Protein AF-A0A369AY91-F1 (afdb_monomer)

Secondary structure (DSSP, 8-state):
--------------SS-TTHHHHHHHHHHTTS-S-HHHHHHHSSTT----HHHHHHHHHHHHHHHHHHTT-

Solvent-accessible surface area (backbone atoms only — not comparable to full-atom values): 4592 Å² total; per-residue (Å²): 133,86,80,76,76,79,79,80,72,83,72,76,75,64,93,65,68,98,52,58,67,62,55,37,49,52,41,35,72,72,59,45,45,91,54,57,66,58,44,70,73,22,71,40,94,96,55,67,68,60,66,69,59,53,51,49,35,53,54,42,51,50,50,49,52,70,76,47,64,87,122

Radius of gyration: 16.38 Å; Cα contacts (8 Å, |Δi|>4): 23; chains: 1; bounding box: 44×26×39 Å

Sequence (71 aa):
MRKVYLNISIYLFKEESPDLDSELDVVQEFRIIQSPDYWKQNAVKGKNVAGEYAAILIKRVAALLMKGGIS

Mean predicted aligned error: 9.87 Å

Organism: NCBI:txid1297424

Structure (mmCIF, N/CA/C/O backbone):
data_AF-A0A369AY91-F1
#
_entry.id   AF-A0A369AY91-F1
#
loop_
_atom_site.group_PDB
_atom_site.id
_atom_site.type_symbol
_atom_site.label_atom_id
_atom_site.label_alt_id
_atom_site.label_comp_id
_atom_site.label_asym_id
_atom_site.label_entity_id
_atom_site.label_seq_id
_atom_site.pdbx_PDB_ins_code
_atom_site.Cartn_x
_atom_site.Cartn_y
_atom_site.Cartn_z
_atom_site.occupancy
_atom_site.B_iso_or_equiv
_atom_site.auth_seq_id
_atom_site.auth_comp_id
_atom_site.auth_asym_id
_atom_site.auth_atom_id
_atom_site.pdbx_PDB_model_num
ATOM 1 N N . MET A 1 1 ? 35.414 -11.973 25.654 1.00 37.38 1 MET A N 1
ATOM 2 C CA . MET A 1 1 ? 34.636 -12.388 24.463 1.00 37.38 1 MET A CA 1
ATOM 3 C C . MET A 1 1 ? 33.712 -11.240 24.079 1.00 37.38 1 MET A C 1
ATOM 5 O O . MET A 1 1 ? 32.996 -10.750 24.942 1.00 37.38 1 MET A O 1
ATOM 9 N N . ARG A 1 2 ? 33.790 -10.738 22.840 1.00 32.41 2 ARG A N 1
ATOM 10 C CA . ARG A 1 2 ? 32.964 -9.617 22.365 1.00 32.41 2 ARG A CA 1
ATOM 11 C C . ARG A 1 2 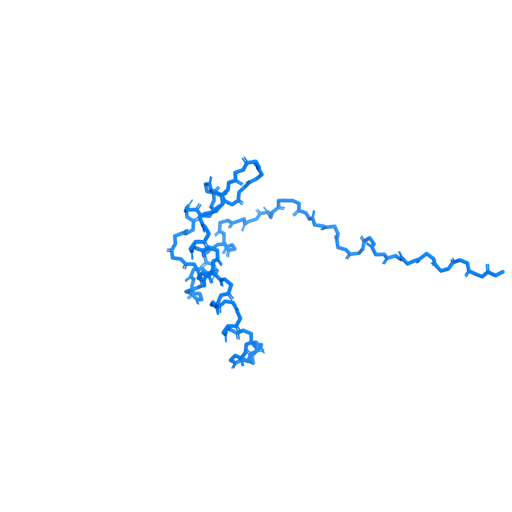? 31.525 -10.102 22.166 1.00 32.41 2 ARG A C 1
ATOM 13 O O . ARG A 1 2 ? 31.278 -10.882 21.254 1.00 32.41 2 ARG A O 1
ATOM 20 N N . LYS A 1 3 ? 30.586 -9.642 23.000 1.00 40.00 3 LYS A N 1
ATOM 21 C CA . LYS A 1 3 ? 29.163 -9.663 22.642 1.00 40.00 3 LYS A CA 1
ATOM 22 C C . LYS A 1 3 ? 28.990 -8.656 21.510 1.00 40.00 3 LYS A C 1
A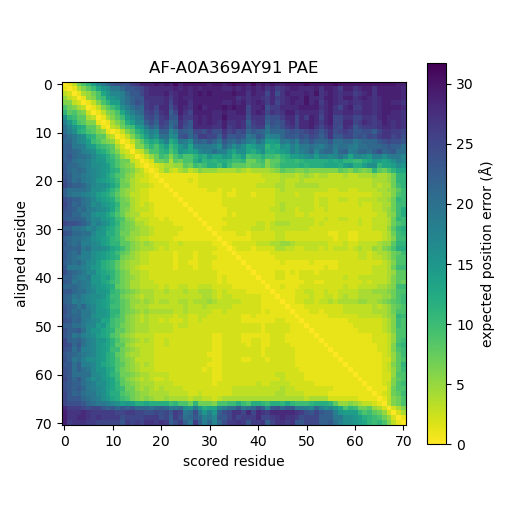TOM 24 O O . LYS A 1 3 ? 29.049 -7.451 21.737 1.00 40.00 3 LYS A O 1
ATOM 29 N N . VAL A 1 4 ? 28.873 -9.156 20.286 1.00 45.19 4 VAL A N 1
ATOM 30 C CA . VAL A 1 4 ? 28.469 -8.343 19.143 1.00 45.19 4 VAL A CA 1
ATOM 31 C C . VAL A 1 4 ? 26.999 -8.020 19.369 1.00 45.19 4 VAL A C 1
ATOM 33 O O . VAL A 1 4 ? 26.130 -8.869 19.194 1.00 45.19 4 VAL A O 1
ATOM 36 N N . TYR A 1 5 ? 26.740 -6.807 19.848 1.00 41.69 5 TYR A N 1
ATOM 37 C CA . TYR A 1 5 ? 25.430 -6.189 19.762 1.00 41.69 5 TYR A CA 1
ATOM 38 C C . TYR A 1 5 ? 25.099 -6.111 18.275 1.00 41.69 5 TYR A C 1
ATOM 40 O O . TYR A 1 5 ? 25.653 -5.280 17.555 1.00 41.69 5 TYR A O 1
ATOM 48 N N . LEU A 1 6 ? 24.261 -7.027 17.797 1.00 41.84 6 LEU A N 1
ATOM 49 C CA . LEU A 1 6 ? 23.618 -6.881 16.503 1.00 41.84 6 LEU A CA 1
ATOM 50 C C . LEU A 1 6 ? 22.742 -5.633 16.603 1.00 41.84 6 LEU A C 1
ATOM 52 O O . LEU A 1 6 ? 21.633 -5.662 17.128 1.00 41.84 6 LEU A O 1
ATOM 56 N N . ASN A 1 7 ? 23.311 -4.515 16.165 1.00 47.81 7 ASN A N 1
ATOM 57 C CA . ASN A 1 7 ? 22.632 -3.257 15.940 1.00 47.81 7 ASN A CA 1
ATOM 58 C C . ASN A 1 7 ? 21.650 -3.461 14.778 1.00 47.81 7 ASN A C 1
ATOM 60 O O . ASN A 1 7 ? 21.954 -3.140 13.637 1.00 47.81 7 ASN A O 1
ATOM 64 N N . ILE A 1 8 ? 20.499 -4.067 15.069 1.00 46.69 8 ILE A N 1
ATOM 65 C CA . ILE A 1 8 ? 19.331 -4.126 14.179 1.00 46.69 8 ILE A CA 1
ATOM 66 C C . ILE A 1 8 ? 18.295 -3.105 14.694 1.00 46.69 8 ILE A C 1
ATOM 68 O O . ILE A 1 8 ? 17.094 -3.334 14.680 1.00 46.69 8 ILE A O 1
ATOM 72 N N . SER A 1 9 ? 18.767 -1.946 15.167 1.00 47.78 9 SER A N 1
ATOM 73 C CA . SER A 1 9 ? 17.929 -0.761 15.416 1.00 47.78 9 SER A CA 1
ATOM 74 C C . SER A 1 9 ? 17.978 0.235 14.246 1.00 47.78 9 SER A C 1
ATOM 76 O O . SER A 1 9 ? 17.512 1.362 14.373 1.00 47.78 9 SER A O 1
ATOM 78 N N . ILE A 1 10 ? 18.550 -0.153 13.100 1.00 43.00 10 ILE A N 1
ATOM 79 C CA . ILE A 1 10 ? 18.872 0.749 11.977 1.00 43.00 10 ILE A CA 1
ATOM 80 C C . ILE A 1 10 ? 17.789 0.916 10.912 1.00 43.00 10 ILE A C 1
ATOM 82 O O . ILE A 1 10 ? 18.082 1.482 9.873 1.00 43.00 10 ILE A O 1
ATOM 86 N N . TYR A 1 11 ? 16.536 0.556 11.173 1.00 47.53 11 TYR A N 1
ATOM 87 C CA . TYR A 1 11 ? 15.433 1.284 10.541 1.00 47.53 11 TYR A CA 1
ATOM 88 C C . TYR A 1 11 ? 14.341 1.488 11.578 1.00 47.53 11 TYR A C 1
ATOM 90 O O . TYR A 1 11 ? 13.491 0.633 11.814 1.00 47.53 11 TYR A O 1
ATOM 98 N N . LEU A 1 12 ? 14.413 2.647 12.228 1.00 43.94 12 LEU A N 1
ATOM 99 C CA . LEU A 1 12 ? 13.277 3.291 12.859 1.00 43.94 12 LEU A CA 1
ATOM 100 C C . LEU A 1 12 ? 12.170 3.355 11.793 1.00 43.94 12 LEU A C 1
ATOM 102 O O . LEU A 1 12 ? 12.203 4.229 10.929 1.00 43.94 12 LEU A O 1
ATOM 106 N N . PHE A 1 13 ? 11.239 2.396 11.794 1.00 50.00 13 PHE A N 1
ATOM 107 C CA . PHE A 1 13 ? 9.976 2.538 11.078 1.00 50.00 13 PHE A CA 1
ATOM 108 C C . PHE A 1 13 ? 9.316 3.772 11.675 1.00 50.00 13 PHE A C 1
ATOM 110 O O . PHE A 1 13 ? 8.748 3.724 12.766 1.00 50.00 13 PHE A O 1
ATOM 117 N N . LYS A 1 14 ? 9.480 4.914 11.012 1.00 52.88 14 LYS A N 1
ATOM 118 C CA . LYS A 1 14 ? 8.699 6.089 11.340 1.00 52.88 14 LYS A CA 1
ATOM 119 C C . LYS A 1 14 ? 7.266 5.698 10.992 1.00 52.88 14 LYS A C 1
ATOM 121 O O . LYS A 1 14 ? 6.975 5.481 9.822 1.00 52.88 14 LYS A O 1
ATOM 126 N N . GLU A 1 15 ? 6.425 5.497 12.012 1.00 59.47 15 GLU A N 1
ATOM 127 C CA . GLU A 1 15 ? 5.035 5.043 11.821 1.00 59.47 15 GLU A CA 1
ATOM 128 C C . GLU A 1 15 ? 4.263 5.983 10.875 1.00 59.47 15 GLU A C 1
ATOM 130 O O . GLU A 1 15 ? 3.311 5.553 10.231 1.00 59.47 15 GLU A O 1
ATOM 135 N N . GLU A 1 16 ? 4.714 7.236 10.750 1.00 63.81 16 GLU A N 1
ATOM 136 C CA . GLU A 1 16 ? 4.133 8.258 9.887 1.00 63.81 16 GLU A CA 1
ATOM 137 C C . GLU A 1 16 ? 5.146 8.776 8.858 1.00 63.81 16 GLU A C 1
ATOM 139 O O . GLU A 1 16 ? 6.219 9.295 9.201 1.00 63.81 16 GLU A O 1
ATOM 144 N N . SER A 1 17 ? 4.77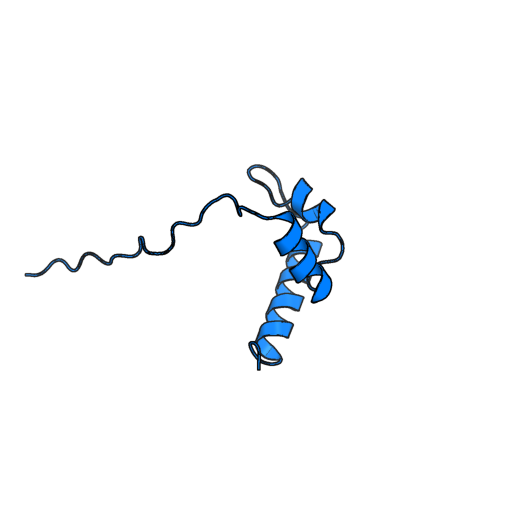1 8.681 7.583 1.00 72.19 17 SER A N 1
ATOM 145 C CA . SER A 1 17 ? 5.427 9.448 6.532 1.00 72.19 17 SER A CA 1
ATOM 146 C C . SER A 1 17 ? 5.095 10.938 6.692 1.00 72.19 17 SER A C 1
ATOM 148 O O . SER A 1 17 ? 3.939 11.273 6.959 1.00 72.19 17 SER A O 1
ATOM 150 N N . PRO A 1 18 ? 6.074 11.849 6.518 1.00 75.81 18 PRO A N 1
ATOM 151 C CA . PRO A 1 18 ? 5.804 13.283 6.478 1.00 75.81 18 PRO A CA 1
ATOM 152 C C . PRO A 1 18 ? 4.929 13.708 5.286 1.00 75.81 18 PRO A C 1
ATOM 154 O O . PRO A 1 18 ? 4.424 14.826 5.313 1.00 75.81 18 PRO A O 1
ATOM 157 N N . ASP A 1 19 ? 4.764 12.860 4.264 1.00 87.38 19 ASP A N 1
ATOM 158 C CA . ASP A 1 19 ? 4.032 13.187 3.038 1.00 87.38 19 ASP A CA 1
ATOM 159 C C . ASP A 1 19 ? 3.339 11.952 2.430 1.00 87.38 19 ASP A C 1
ATOM 161 O O . ASP A 1 19 ? 3.607 11.518 1.311 1.00 87.38 19 ASP A O 1
ATOM 165 N N . LEU A 1 20 ? 2.444 11.351 3.217 1.00 88.06 20 LEU A N 1
ATOM 166 C CA . LEU A 1 20 ? 1.698 10.153 2.819 1.00 88.06 20 LEU A CA 1
ATOM 167 C C . LEU A 1 20 ? 0.896 10.348 1.518 1.00 88.06 20 LEU A C 1
ATOM 169 O O . LEU A 1 20 ? 0.723 9.395 0.761 1.00 88.06 20 LEU A O 1
ATOM 173 N N . ASP A 1 21 ? 0.382 11.554 1.265 1.00 91.25 21 ASP A N 1
ATOM 174 C CA . ASP A 1 21 ? -0.403 11.829 0.060 1.00 91.25 21 ASP A CA 1
ATOM 175 C C . ASP A 1 21 ? 0.468 11.729 -1.199 1.00 91.25 21 ASP A C 1
ATOM 177 O O . ASP A 1 21 ? 0.108 10.987 -2.115 1.00 91.25 21 ASP A O 1
ATOM 181 N N . SER A 1 22 ? 1.648 12.364 -1.223 1.00 90.50 22 SER A N 1
ATOM 182 C CA . SER A 1 22 ? 2.528 12.270 -2.395 1.00 90.50 22 SER A CA 1
ATOM 183 C C . SER A 1 22 ? 3.068 10.855 -2.613 1.00 90.50 22 SER A C 1
ATOM 185 O O . SER A 1 22 ? 3.183 10.397 -3.750 1.00 90.50 22 SER A O 1
ATOM 187 N N . GLU A 1 23 ? 3.337 10.107 -1.541 1.00 91.81 23 GLU A N 1
ATOM 188 C CA . GLU A 1 23 ? 3.754 8.706 -1.636 1.00 91.81 23 GLU A CA 1
ATOM 189 C C . GLU A 1 23 ? 2.675 7.824 -2.269 1.00 91.81 23 GLU A C 1
ATOM 191 O O . GLU A 1 23 ? 2.973 6.981 -3.120 1.00 91.81 23 GLU A O 1
ATOM 196 N N . LEU A 1 24 ? 1.410 8.012 -1.884 1.00 93.56 24 LEU A N 1
ATOM 197 C CA . LEU A 1 24 ? 0.303 7.264 -2.473 1.00 93.56 24 LEU A CA 1
ATOM 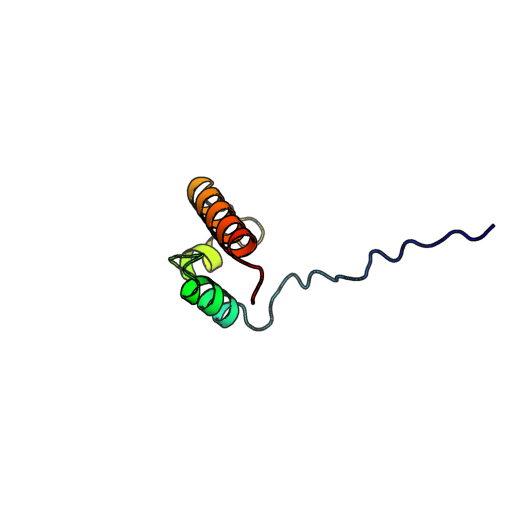198 C C . LEU A 1 24 ? 0.053 7.661 -3.930 1.00 93.56 24 LEU A C 1
ATOM 200 O O . LEU A 1 24 ? -0.274 6.782 -4.733 1.00 93.56 24 LEU A O 1
ATOM 204 N N . ASP A 1 25 ? 0.261 8.928 -4.284 1.00 91.38 25 ASP A N 1
ATOM 205 C CA . ASP A 1 25 ? 0.185 9.399 -5.668 1.00 91.38 25 ASP A CA 1
ATOM 206 C C . ASP A 1 25 ? 1.251 8.725 -6.542 1.00 91.38 25 ASP A C 1
ATOM 208 O O . ASP A 1 25 ? 0.929 8.205 -7.612 1.00 91.38 25 ASP A O 1
ATOM 212 N N . VAL A 1 26 ? 2.495 8.609 -6.060 1.00 91.81 26 VAL A N 1
ATOM 213 C CA . VAL A 1 26 ? 3.562 7.874 -6.764 1.00 91.81 26 VAL A CA 1
ATOM 214 C C . VAL A 1 26 ? 3.157 6.414 -6.987 1.00 91.81 26 VAL A C 1
ATOM 216 O O . VAL A 1 26 ? 3.229 5.890 -8.100 1.00 91.81 26 VAL A O 1
ATOM 219 N N . VAL A 1 27 ? 2.674 5.727 -5.949 1.00 91.75 27 VAL A N 1
ATOM 220 C CA . VAL A 1 27 ?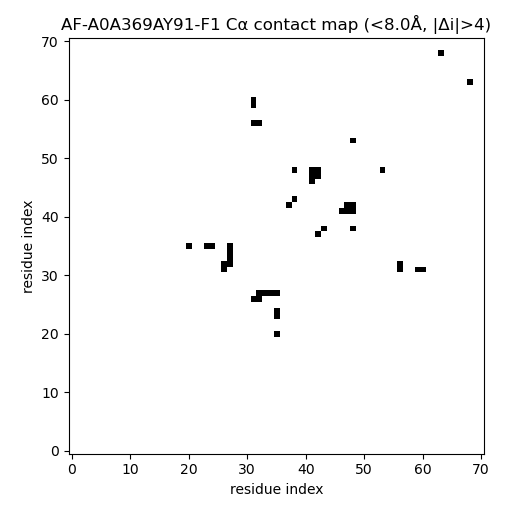 2.251 4.318 -6.060 1.00 91.75 27 VAL A CA 1
ATOM 221 C C . VAL A 1 27 ? 1.053 4.167 -7.018 1.00 91.75 27 VAL A C 1
ATOM 223 O O . VAL A 1 27 ? 0.928 3.145 -7.709 1.00 91.75 27 VAL A O 1
ATOM 226 N N . GLN A 1 28 ? 0.180 5.173 -7.106 1.00 94.94 28 GLN A N 1
ATOM 227 C CA . GLN A 1 28 ? -0.908 5.222 -8.084 1.00 94.94 28 GLN A CA 1
ATOM 228 C C . GLN A 1 28 ? -0.396 5.460 -9.513 1.00 94.94 28 GLN A C 1
ATOM 230 O O . GLN A 1 28 ? -0.885 4.806 -10.437 1.00 94.94 28 GLN A O 1
ATOM 235 N N . GLU A 1 29 ? 0.603 6.322 -9.711 1.00 93.56 29 GLU A N 1
ATOM 236 C CA . GLU A 1 29 ? 1.232 6.590 -11.012 1.00 93.56 29 GLU A CA 1
ATOM 237 C C . GLU A 1 29 ? 1.839 5.312 -11.611 1.00 93.56 29 GLU A C 1
ATOM 239 O O . GLU A 1 29 ? 1.592 4.974 -12.773 1.00 93.56 29 GLU A O 1
ATOM 244 N N . PHE A 1 30 ? 2.512 4.509 -10.779 1.00 91.25 30 PHE A N 1
ATOM 245 C CA . PHE A 1 30 ? 2.996 3.174 -11.152 1.00 91.25 30 PHE A CA 1
ATOM 246 C C . PHE A 1 30 ? 1.875 2.131 -11.323 1.00 91.25 30 PHE A C 1
ATOM 248 O O . PHE A 1 30 ? 2.143 0.961 -11.611 1.00 91.25 30 PHE A O 1
ATOM 255 N N . ARG A 1 31 ? 0.607 2.530 -11.159 1.00 92.44 31 ARG A N 1
ATOM 256 C CA . ARG A 1 31 ? -0.600 1.688 -11.234 1.00 92.44 31 ARG A CA 1
ATOM 257 C C . ARG A 1 31 ? -0.572 0.504 -10.270 1.00 92.44 31 ARG A C 1
ATOM 259 O O . ARG A 1 31 ? -1.254 -0.503 -10.487 1.00 92.44 31 ARG A O 1
ATOM 266 N N . ILE A 1 32 ? 0.205 0.616 -9.194 1.00 95.50 32 ILE A N 1
ATOM 267 C CA . ILE A 1 32 ? 0.307 -0.403 -8.152 1.00 95.50 32 ILE A CA 1
ATOM 268 C C . ILE A 1 32 ? -0.993 -0.403 -7.340 1.00 95.50 32 ILE A C 1
ATOM 270 O O . ILE A 1 32 ? -1.616 -1.455 -7.174 1.00 95.50 32 ILE A O 1
ATOM 274 N N . ILE A 1 33 ? -1.483 0.778 -6.957 1.00 96.00 33 ILE A N 1
ATOM 275 C CA . ILE A 1 33 ? -2.812 0.980 -6.360 1.00 96.00 33 ILE A CA 1
ATOM 276 C C . ILE A 1 33 ? -3.741 1.731 -7.322 1.00 96.00 33 ILE A C 1
ATOM 278 O O . ILE A 1 33 ? -3.286 2.358 -8.271 1.00 96.00 33 ILE A O 1
ATOM 282 N N . GLN A 1 34 ? -5.056 1.634 -7.106 1.00 91.75 34 GLN A N 1
ATOM 283 C CA . GLN A 1 34 ? -6.059 2.341 -7.924 1.00 91.75 34 GLN A CA 1
ATOM 284 C C . GLN A 1 34 ? -6.685 3.540 -7.208 1.00 91.75 34 GLN A C 1
ATOM 286 O O . GLN A 1 34 ? -6.955 4.551 -7.846 1.00 91.75 34 GLN A O 1
ATOM 291 N N . SER A 1 35 ? -6.906 3.427 -5.897 1.00 94.12 35 SER A N 1
ATOM 292 C CA . SER A 1 35 ? -7.547 4.457 -5.079 1.00 94.12 35 SER A CA 1
ATOM 293 C C . SER A 1 35 ? -6.678 4.750 -3.854 1.00 94.12 35 SER A C 1
ATOM 295 O O . SER A 1 35 ? -6.743 3.985 -2.892 1.00 94.12 35 SER A O 1
ATOM 297 N N . PRO A 1 36 ? -5.864 5.820 -3.873 1.00 94.94 36 PRO A N 1
ATOM 298 C CA . PRO A 1 36 ? -5.149 6.320 -2.698 1.00 94.94 36 PRO A CA 1
ATOM 299 C C . PRO A 1 36 ? -6.048 6.454 -1.462 1.00 94.94 36 PRO A C 1
ATOM 301 O O . PRO A 1 36 ? -5.687 6.002 -0.377 1.00 94.94 36 PRO A O 1
ATOM 304 N N . ASP A 1 37 ? -7.265 6.977 -1.638 1.00 95.19 37 ASP A N 1
ATOM 305 C CA . ASP A 1 37 ? -8.225 7.183 -0.547 1.00 95.19 37 ASP A CA 1
ATOM 306 C C . ASP A 1 37 ? -8.604 5.894 0.179 1.00 95.19 37 ASP A C 1
ATOM 308 O O . ASP A 1 37 ? -8.706 5.886 1.408 1.00 95.19 37 ASP A O 1
ATOM 312 N N . TYR A 1 38 ? -8.756 4.784 -0.550 1.00 95.62 38 TYR A N 1
ATOM 313 C CA . TYR A 1 38 ? -9.002 3.490 0.077 1.00 95.62 38 TYR A CA 1
ATOM 314 C C . TYR A 1 38 ? -7.880 3.127 1.060 1.00 95.62 38 TYR A C 1
ATOM 316 O O . TYR A 1 38 ? -8.156 2.702 2.185 1.00 95.62 38 TYR A O 1
ATOM 324 N N . TRP A 1 39 ? -6.620 3.314 0.662 1.00 94.75 39 TRP A N 1
ATOM 325 C CA . TRP A 1 39 ? -5.466 2.972 1.494 1.00 94.75 39 TRP A CA 1
ATOM 326 C C . TRP A 1 39 ? -5.344 3.915 2.692 1.00 94.75 39 TRP A C 1
ATOM 328 O O . TRP A 1 39 ? -5.198 3.424 3.808 1.00 94.75 39 TRP A O 1
ATOM 338 N N . LYS A 1 40 ? -5.560 5.225 2.515 1.00 93.00 40 LYS A N 1
ATOM 339 C CA . LYS A 1 40 ? -5.618 6.192 3.6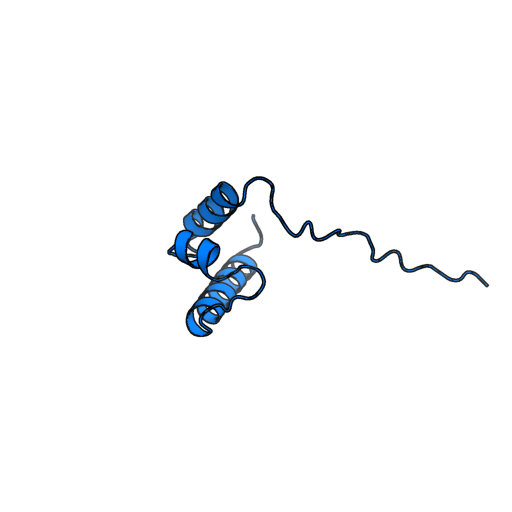32 1.00 93.00 40 LYS A CA 1
ATOM 340 C C . LYS A 1 40 ? -6.666 5.831 4.679 1.00 93.00 40 LYS A C 1
ATOM 342 O O . LYS A 1 40 ? -6.466 6.034 5.872 1.00 93.00 40 LYS A O 1
ATOM 347 N N . GLN A 1 41 ? -7.803 5.298 4.244 1.00 94.44 41 GLN A N 1
ATOM 348 C CA . GLN A 1 41 ? -8.912 5.000 5.144 1.00 94.44 41 GLN A CA 1
ATOM 349 C C . GLN A 1 41 ? -8.806 3.639 5.828 1.00 94.44 41 GLN A C 1
ATOM 351 O O . GLN A 1 41 ? -9.379 3.496 6.909 1.00 94.44 41 GLN A O 1
ATOM 356 N N . ASN A 1 42 ? -8.146 2.651 5.214 1.00 95.25 42 ASN A N 1
ATOM 357 C CA . ASN A 1 42 ? -8.201 1.244 5.637 1.00 95.25 42 ASN A CA 1
ATOM 358 C C . ASN A 1 42 ? -6.835 0.654 6.016 1.00 95.25 42 ASN A C 1
ATOM 360 O O . ASN A 1 42 ? -6.781 -0.226 6.874 1.00 95.25 42 ASN A O 1
ATOM 364 N N . ALA A 1 43 ? -5.737 1.146 5.435 1.00 92.62 43 ALA A N 1
ATOM 365 C CA . ALA A 1 43 ? -4.371 0.714 5.735 1.00 92.62 43 ALA A CA 1
ATOM 366 C C . ALA A 1 43 ? -3.732 1.587 6.827 1.00 92.62 43 ALA A C 1
ATOM 368 O O . ALA A 1 43 ? -2.628 2.102 6.680 1.00 92.62 43 ALA A O 1
ATOM 369 N N . VAL A 1 44 ? -4.457 1.759 7.931 1.00 88.62 44 VAL A N 1
ATOM 370 C CA . VAL A 1 44 ? -4.035 2.535 9.104 1.00 88.62 44 VAL A CA 1
ATOM 371 C C . VAL A 1 44 ? -4.158 1.689 10.368 1.00 88.62 44 VAL A C 1
ATOM 373 O O . VAL A 1 44 ? -4.859 0.674 10.392 1.00 88.62 44 VAL A O 1
ATOM 376 N N . LYS A 1 45 ? -3.475 2.101 11.439 1.00 85.81 45 LYS A N 1
ATOM 377 C CA . LYS A 1 45 ? -3.444 1.379 12.718 1.00 85.81 45 LYS A CA 1
ATOM 378 C C . LYS A 1 45 ? -4.855 1.066 13.228 1.00 85.81 45 LYS A C 1
ATOM 380 O O . LYS A 1 45 ? -5.706 1.946 13.322 1.00 85.81 45 LYS A O 1
ATOM 385 N N . GLY A 1 46 ? -5.090 -0.199 13.576 1.00 92.19 46 GLY A N 1
ATOM 386 C CA . GLY A 1 46 ? -6.377 -0.672 14.099 1.00 92.19 46 GLY A CA 1
ATOM 387 C C . GLY A 1 46 ? -7.459 -0.925 13.043 1.00 92.19 46 GLY A C 1
ATOM 388 O O . GLY A 1 46 ? -8.572 -1.295 13.410 1.00 92.19 46 GLY A O 1
ATOM 389 N N . LYS A 1 47 ? -7.153 -0.759 11.751 1.00 94.56 47 LYS A N 1
ATOM 390 C CA . LYS A 1 47 ? -8.043 -1.116 10.640 1.00 94.56 47 LYS A CA 1
ATOM 391 C C . LYS A 1 47 ? -7.485 -2.270 9.812 1.00 94.56 47 LYS A C 1
ATOM 393 O O . LYS A 1 47 ? -6.341 -2.683 9.980 1.00 94.56 47 LYS A O 1
ATOM 398 N N . ASN A 1 48 ? -8.338 -2.802 8.940 1.00 94.75 48 ASN A N 1
ATOM 399 C CA . ASN A 1 48 ? -8.029 -3.932 8.076 1.00 94.75 48 ASN A CA 1
ATOM 400 C C . ASN A 1 48 ? -8.141 -3.533 6.606 1.00 94.75 48 ASN A C 1
ATOM 402 O O . ASN A 1 48 ? -9.033 -2.781 6.219 1.00 94.75 48 ASN A O 1
ATOM 406 N N . VAL A 1 49 ? -7.279 -4.126 5.785 1.00 97.12 49 VAL A N 1
ATOM 407 C CA . VAL A 1 49 ? -7.354 -4.067 4.323 1.00 97.12 49 VAL A CA 1
ATOM 408 C C . VAL A 1 49 ? -8.103 -5.295 3.808 1.00 97.12 49 VAL A C 1
ATOM 410 O O . VAL A 1 49 ? -7.936 -6.400 4.327 1.00 97.12 49 VAL A O 1
ATOM 413 N N . ALA A 1 50 ? -8.914 -5.121 2.765 1.00 97.62 50 ALA A N 1
ATOM 414 C CA . ALA A 1 50 ? -9.567 -6.228 2.079 1.00 97.62 50 ALA A CA 1
ATOM 415 C C . ALA A 1 50 ? -8.511 -7.155 1.458 1.00 97.62 50 ALA A C 1
ATOM 417 O O . ALA A 1 50 ? -7.642 -6.713 0.701 1.00 97.62 50 ALA A O 1
ATOM 418 N N . GLY A 1 51 ? -8.591 -8.455 1.759 1.00 97.25 51 GLY A N 1
ATOM 419 C CA . GLY A 1 51 ? -7.570 -9.427 1.353 1.00 97.25 51 GLY A CA 1
ATOM 420 C C . GLY A 1 51 ? -7.352 -9.496 -0.162 1.00 97.25 51 GLY A C 1
ATOM 421 O O . GLY A 1 51 ? -6.221 -9.646 -0.616 1.00 97.25 51 GLY A O 1
ATOM 422 N N . GLU A 1 52 ? -8.407 -9.311 -0.956 1.00 97.44 52 GLU A N 1
ATOM 423 C CA . GLU A 1 52 ? -8.320 -9.237 -2.419 1.00 97.44 52 GLU A CA 1
ATOM 424 C C . GLU A 1 52 ? -7.482 -8.047 -2.908 1.00 97.44 52 GLU A C 1
ATOM 426 O O . GLU A 1 52 ? -6.663 -8.197 -3.818 1.00 97.44 52 GLU A O 1
ATOM 431 N N . TYR A 1 53 ? -7.603 -6.883 -2.267 1.00 96.31 53 TYR A N 1
ATOM 432 C CA . TYR A 1 53 ? -6.835 -5.694 -2.628 1.00 96.31 53 TYR A CA 1
ATOM 433 C C . TYR A 1 53 ? -5.378 -5.827 -2.194 1.00 96.31 53 TYR A C 1
ATOM 435 O O . TYR A 1 53 ? -4.480 -5.482 -2.962 1.00 96.31 53 TYR A O 1
ATOM 443 N N . ALA A 1 54 ? -5.130 -6.4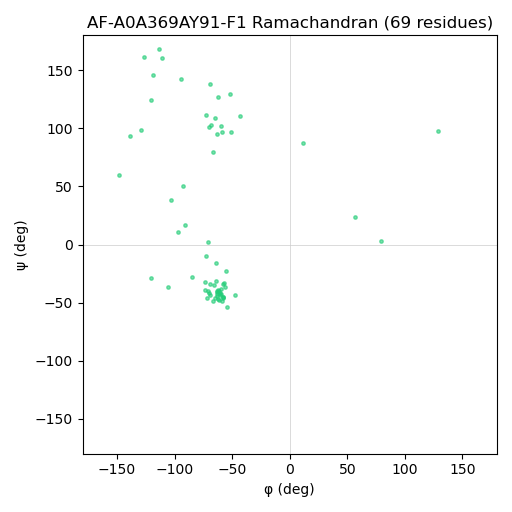12 -1.018 1.00 96.75 54 ALA A N 1
ATOM 444 C CA . ALA A 1 54 ? -3.780 -6.763 -0.585 1.00 96.75 54 ALA A CA 1
ATOM 445 C C . ALA A 1 54 ? -3.118 -7.765 -1.551 1.00 96.75 54 ALA A C 1
ATOM 447 O O . ALA A 1 54 ? -1.970 -7.579 -1.951 1.00 96.75 54 ALA A O 1
ATOM 448 N N . ALA A 1 55 ? -3.848 -8.790 -1.998 1.00 97.62 55 ALA A N 1
ATOM 449 C CA . ALA A 1 55 ? -3.337 -9.766 -2.957 1.00 97.62 55 ALA A CA 1
ATOM 450 C C . ALA A 1 55 ? -2.990 -9.126 -4.313 1.00 97.62 55 ALA A C 1
ATOM 452 O O . ALA A 1 55 ? -1.963 -9.461 -4.908 1.00 97.62 55 ALA A O 1
ATOM 453 N N . ILE A 1 56 ? -3.818 -8.199 -4.807 1.00 96.38 56 ILE A N 1
ATOM 454 C CA . ILE A 1 56 ? -3.542 -7.443 -6.038 1.00 96.38 56 ILE A CA 1
ATOM 455 C C . ILE A 1 56 ? -2.304 -6.556 -5.867 1.00 96.38 56 ILE A C 1
ATOM 457 O O . ILE A 1 56 ? -1.432 -6.573 -6.740 1.00 96.38 56 ILE A O 1
ATOM 461 N N . LEU A 1 57 ? -2.204 -5.828 -4.749 1.00 96.06 57 LEU A N 1
ATOM 462 C CA . LEU A 1 57 ? -1.051 -4.988 -4.418 1.00 96.06 57 LEU A CA 1
ATOM 463 C C . LEU A 1 57 ? 0.249 -5.802 -4.468 1.00 96.06 57 LEU A C 1
ATOM 465 O O . LEU A 1 57 ? 1.165 -5.454 -5.213 1.00 96.06 57 LEU A O 1
ATOM 469 N N . ILE A 1 58 ? 0.301 -6.922 -3.739 1.00 96.44 58 ILE A N 1
ATOM 470 C CA . ILE A 1 58 ? 1.483 -7.794 -3.661 1.00 96.44 58 ILE A CA 1
ATOM 471 C C . ILE A 1 58 ? 1.887 -8.296 -5.050 1.00 96.44 58 ILE A C 1
ATOM 473 O O . ILE A 1 58 ? 3.061 -8.228 -5.409 1.00 96.44 58 ILE A O 1
ATOM 477 N N . LYS A 1 59 ? 0.926 -8.756 -5.862 1.00 95.94 59 LYS A N 1
ATOM 478 C CA . LYS A 1 59 ? 1.200 -9.231 -7.230 1.00 95.94 59 LYS A CA 1
ATOM 479 C C . LYS A 1 59 ? 1.795 -8.134 -8.114 1.00 95.94 59 LYS A C 1
ATOM 481 O O . LYS A 1 59 ? 2.724 -8.407 -8.868 1.00 95.94 59 LYS A O 1
ATOM 486 N N . ARG A 1 60 ? 1.278 -6.904 -8.030 1.00 94.94 60 ARG A N 1
ATOM 487 C CA . ARG A 1 60 ? 1.764 -5.765 -8.827 1.00 94.94 60 ARG A CA 1
ATOM 488 C C . ARG A 1 60 ? 3.161 -5.325 -8.405 1.00 94.94 60 ARG A C 1
ATOM 490 O O . ARG A 1 60 ? 4.005 -5.119 -9.272 1.00 94.94 60 ARG A O 1
ATOM 497 N N . VAL A 1 61 ? 3.424 -5.252 -7.100 1.00 94.38 61 VAL A N 1
ATOM 498 C CA . VAL A 1 61 ? 4.764 -4.956 -6.572 1.00 94.38 61 VAL A CA 1
ATOM 499 C C . VAL A 1 61 ? 5.756 -6.045 -6.983 1.00 94.38 61 VAL A C 1
ATOM 501 O O . VAL A 1 61 ? 6.821 -5.729 -7.502 1.00 94.38 61 VAL A O 1
ATOM 504 N N . ALA A 1 62 ? 5.397 -7.324 -6.837 1.00 94.50 62 ALA A N 1
ATOM 505 C CA . ALA A 1 62 ? 6.243 -8.432 -7.277 1.00 94.50 62 ALA A CA 1
ATOM 506 C C . ALA A 1 62 ? 6.553 -8.349 -8.781 1.00 94.50 62 ALA A C 1
ATOM 508 O O . ALA A 1 62 ? 7.709 -8.467 -9.176 1.00 94.50 62 ALA A O 1
ATOM 509 N N . ALA A 1 63 ? 5.546 -8.074 -9.616 1.00 92.12 63 ALA A N 1
ATOM 510 C CA . ALA A 1 63 ? 5.742 -7.890 -11.051 1.00 92.12 63 ALA A CA 1
ATOM 511 C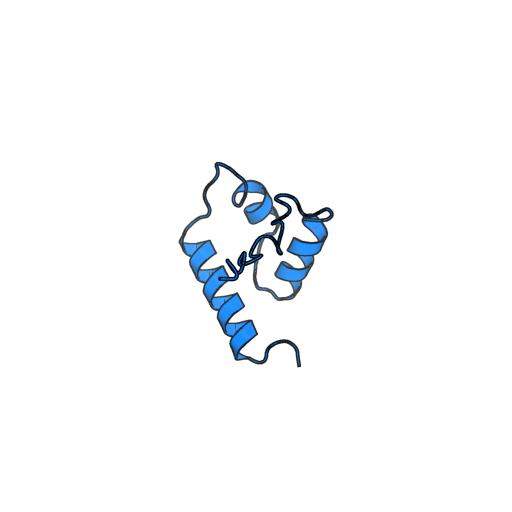 C . ALA A 1 63 ? 6.675 -6.710 -11.373 1.00 92.12 63 ALA A C 1
ATOM 513 O O . ALA A 1 63 ? 7.519 -6.840 -12.257 1.00 92.12 63 ALA A O 1
ATOM 514 N N . LEU A 1 64 ? 6.561 -5.586 -10.653 1.00 88.62 64 LEU A N 1
ATOM 515 C CA . LEU A 1 64 ? 7.460 -4.438 -10.808 1.00 88.62 64 LEU A CA 1
ATOM 516 C C . LEU A 1 64 ? 8.910 -4.815 -10.476 1.00 88.62 64 LEU A C 1
ATOM 518 O O . LEU A 1 64 ? 9.808 -4.547 -11.268 1.00 88.62 64 LEU A O 1
ATOM 522 N N . LEU A 1 65 ? 9.126 -5.493 -9.345 1.00 88.81 65 LEU A N 1
ATOM 523 C CA . LEU A 1 65 ? 10.452 -5.947 -8.918 1.00 88.81 65 LEU A CA 1
ATOM 524 C C . LEU A 1 65 ? 11.064 -6.948 -9.913 1.00 88.81 65 LEU A C 1
ATOM 526 O O . LEU A 1 65 ? 12.256 -6.885 -10.201 1.00 88.81 65 LEU A O 1
ATOM 530 N N . MET A 1 66 ? 10.246 -7.846 -10.469 1.00 89.19 66 MET A N 1
ATOM 531 C CA . MET A 1 66 ? 10.680 -8.854 -11.443 1.00 89.19 66 MET A CA 1
ATOM 5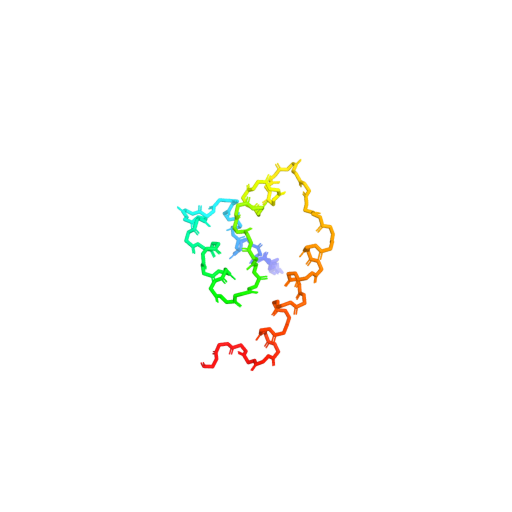32 C C . MET A 1 66 ? 10.962 -8.278 -12.834 1.00 89.19 66 MET A C 1
ATOM 534 O O . MET A 1 66 ? 11.823 -8.798 -13.538 1.00 89.19 66 MET A O 1
ATOM 538 N N . LYS A 1 67 ? 10.244 -7.226 -13.250 1.00 78.00 67 LYS A N 1
ATOM 539 C CA . LYS A 1 67 ? 10.423 -6.588 -14.566 1.00 78.00 67 LYS A CA 1
ATOM 540 C C . LYS A 1 67 ? 11.724 -5.772 -14.660 1.00 78.00 67 LYS A C 1
ATOM 542 O O . LYS A 1 67 ? 12.113 -5.386 -15.757 1.00 78.00 67 LYS A O 1
ATOM 547 N N . GLY A 1 68 ? 12.408 -5.575 -13.535 1.00 63.66 68 GLY A N 1
ATOM 548 C CA . GLY A 1 68 ? 13.684 -4.882 -13.434 1.00 63.66 68 GLY A CA 1
ATOM 549 C C . GLY A 1 68 ? 13.587 -3.825 -12.353 1.00 63.66 68 GLY A C 1
ATOM 550 O O . GLY A 1 68 ? 13.075 -2.743 -12.623 1.00 63.66 68 GLY A O 1
ATOM 551 N N . GLY A 1 69 ? 14.062 -4.136 -11.139 1.00 53.12 69 GLY A N 1
ATOM 552 C CA . GLY A 1 69 ? 14.294 -3.118 -10.117 1.00 53.12 69 GLY A CA 1
ATOM 553 C C . GLY A 1 69 ? 14.955 -1.912 -10.776 1.00 53.12 69 GLY A C 1
ATOM 554 O O . GLY A 1 69 ? 16.052 -2.063 -11.296 1.00 53.12 69 GLY A O 1
ATOM 555 N N . ILE A 1 70 ? 14.192 -0.817 -10.859 1.00 56.44 70 ILE A N 1
ATOM 556 C CA . ILE A 1 70 ? 14.500 0.502 -11.428 1.00 56.44 70 ILE A CA 1
ATOM 557 C C . ILE A 1 70 ? 15.810 0.497 -12.237 1.00 56.44 70 ILE A C 1
ATOM 559 O O . ILE A 1 70 ? 16.885 0.720 -11.684 1.00 56.44 70 ILE A O 1
ATOM 563 N N . SER A 1 71 ? 15.703 0.153 -13.526 1.00 45.94 71 SER A N 1
ATOM 564 C CA . SER A 1 71 ? 16.795 0.312 -14.503 1.00 45.94 71 SER A CA 1
ATOM 565 C C . SER A 1 71 ? 16.897 1.762 -14.945 1.00 45.94 71 SER A C 1
ATOM 567 O O . SER A 1 71 ? 15.818 2.362 -15.155 1.00 45.94 71 SER A O 1
#

pLDDT: mean 79.9, std 20.88, range [32.41, 97.62]

Foldseek 3Di:
DDPPPPPPVPDPPPLDDPCLPVVLVVCVVLVLAPDSVLCVVAVHPPHHDDVVNVVSNVVSVVVCVVVPDPD